Protein AF-A0A355FRU7-F1 (afdb_monomer_lite)

pLDDT: mean 76.33, std 17.92, range [35.69, 96.81]

Secondary structure (DSSP, 8-state):
------EEEEEETT-BEEEE-HHHHHHHTTTTTT-TTSBGGGTS-THHHHHHHHH---EEEEEEPTTSS-EEEEEEEEEGGGTEEEEEEEE-HHHHHHHHHHHHHHHHHHHHHHHHHHHHHHHHHHHHHHSTTSHHHHHHHHHHHHHHHHHHHSSSSS---

Foldseek 3Di:
DPPQPKKKWKAALQQQTQDIDVSVCVVQVCVVVVRHRDRCVVRFNCPQVNVCSVVQDWDWDWDDTPPDLWIWTWIKHDPVVVRMIMIIIGTCNVVVVVVVVVVVVVVVVVVVVVVVVVVVVVVVVVVCVVVVDPVVVVVVVVVVVVVVVVVVVVPPPDPDD

Radius of gyration: 27.38 Å; chains: 1; bounding box: 66×32×72 Å

Sequence (161 aa):
VEITDNGIIVVDRNLIVQEYNPAADRMFNLEKRKAKGQPLDQLISAANFRRVWKTQKPCTCQKKERGLNLITRQTIYPMAKYGVVIGIFTDITTEENRRTEVFNMRQAALTRASRVISEQMRIAQEIAGLLGESTSETKATLLELIQIMQEQEGNDHDTQN

Structure (mmCIF, N/CA/C/O backbone):
data_AF-A0A355FRU7-F1
#
_entry.id   AF-A0A355FRU7-F1
#
loop_
_atom_site.group_PDB
_atom_site.id
_atom_site.type_symbol
_atom_site.label_atom_id
_atom_site.label_alt_id
_atom_site.label_comp_id
_atom_site.label_asym_id
_atom_site.label_entity_id
_atom_site.label_seq_id
_atom_site.pdbx_PDB_ins_code
_atom_site.Cartn_x
_atom_site.Cartn_y
_atom_site.Cartn_z
_atom_site.occupancy
_atom_site.B_iso_or_equiv
_atom_site.auth_seq_id
_atom_site.auth_comp_id
_atom_site.auth_asym_id
_atom_site.auth_atom_id
_atom_site.pdbx_PDB_model_num
ATOM 1 N N . VAL A 1 1 ? 1.258 23.412 2.874 1.00 35.69 1 VAL A N 1
ATOM 2 C CA . VAL A 1 1 ? 0.934 22.269 1.993 1.00 35.69 1 VAL A CA 1
ATOM 3 C C . VAL A 1 1 ? 1.926 21.179 2.339 1.00 35.69 1 VAL A C 1
ATOM 5 O O . VAL A 1 1 ? 3.092 21.334 2.008 1.00 35.69 1 VAL A O 1
ATOM 8 N N . GLU A 1 2 ? 1.528 20.172 3.118 1.00 37.34 2 GLU A N 1
ATOM 9 C CA . GLU A 1 2 ? 2.383 18.998 3.339 1.00 37.34 2 GLU A CA 1
ATOM 10 C C . GLU A 1 2 ? 2.454 18.232 2.020 1.00 37.34 2 GLU A C 1
ATOM 12 O O . GLU A 1 2 ? 1.507 17.558 1.616 1.00 37.34 2 GLU A O 1
ATOM 17 N N . ILE A 1 3 ? 3.550 18.425 1.292 1.00 42.59 3 ILE A N 1
ATOM 18 C CA . ILE A 1 3 ? 3.838 17.677 0.075 1.00 42.59 3 ILE A CA 1
ATOM 19 C C . ILE A 1 3 ? 4.280 16.293 0.549 1.00 42.59 3 ILE A C 1
ATOM 21 O O . ILE A 1 3 ? 5.435 16.081 0.909 1.00 42.59 3 ILE A O 1
ATOM 25 N N . THR A 1 4 ? 3.337 15.358 0.626 1.00 53.81 4 THR A N 1
ATOM 26 C CA . THR A 1 4 ? 3.683 13.939 0.684 1.00 53.81 4 THR A CA 1
ATOM 27 C C . THR A 1 4 ? 4.254 13.581 -0.682 1.00 53.81 4 THR A C 1
ATOM 29 O O . THR A 1 4 ? 3.535 13.508 -1.678 1.00 53.81 4 THR A O 1
ATOM 32 N N . ASP A 1 5 ? 5.576 13.442 -0.758 1.00 76.75 5 ASP A N 1
ATOM 33 C CA . ASP A 1 5 ? 6.238 12.995 -1.979 1.00 76.75 5 ASP A CA 1
ATOM 34 C C . ASP A 1 5 ? 5.690 11.613 -2.356 1.00 76.75 5 ASP A C 1
ATOM 36 O O . ASP A 1 5 ? 5.920 10.628 -1.654 1.00 76.75 5 ASP A O 1
ATOM 40 N N . ASN A 1 6 ? 4.950 11.532 -3.462 1.00 87.75 6 ASN A N 1
ATOM 41 C CA . ASN A 1 6 ? 4.392 10.267 -3.920 1.00 87.75 6 ASN A CA 1
ATOM 42 C C . ASN A 1 6 ? 5.514 9.332 -4.385 1.00 87.75 6 ASN A C 1
ATOM 44 O O . ASN A 1 6 ? 6.295 9.671 -5.280 1.00 87.75 6 ASN A O 1
ATOM 48 N N . GLY A 1 7 ? 5.561 8.130 -3.820 1.00 92.12 7 GLY A N 1
ATOM 49 C CA . GLY A 1 7 ? 6.385 7.041 -4.319 1.00 92.12 7 GLY A CA 1
ATOM 50 C C . GLY A 1 7 ? 5.848 6.538 -5.654 1.00 92.12 7 GLY A C 1
ATOM 51 O O . GLY A 1 7 ? 4.652 6.319 -5.798 1.00 92.12 7 GLY A O 1
ATOM 52 N N . ILE A 1 8 ? 6.714 6.348 -6.642 1.00 93.25 8 ILE A N 1
ATOM 53 C CA . ILE A 1 8 ? 6.359 5.787 -7.946 1.00 93.25 8 ILE A CA 1
ATOM 54 C C . ILE A 1 8 ? 7.220 4.552 -8.182 1.00 93.25 8 ILE A C 1
ATOM 56 O O . ILE A 1 8 ? 8.440 4.625 -8.054 1.00 93.25 8 ILE A O 1
ATOM 60 N N . ILE A 1 9 ? 6.583 3.439 -8.547 1.00 94.56 9 ILE A N 1
ATOM 61 C CA . ILE A 1 9 ? 7.242 2.195 -8.962 1.00 94.56 9 ILE A CA 1
ATOM 62 C C . ILE A 1 9 ? 6.653 1.762 -10.303 1.00 94.56 9 ILE A C 1
ATOM 64 O O . ILE A 1 9 ? 5.433 1.688 -10.461 1.00 94.56 9 ILE A O 1
ATOM 68 N N . VAL A 1 10 ? 7.519 1.448 -11.261 1.00 94.62 10 VAL A N 1
ATOM 69 C CA . VAL A 1 10 ? 7.153 0.941 -12.585 1.00 94.62 10 VAL A CA 1
ATOM 70 C C . VAL A 1 10 ? 7.610 -0.506 -12.702 1.00 94.62 10 VAL A C 1
ATOM 72 O O . VAL A 1 10 ? 8.776 -0.818 -12.455 1.00 94.62 10 VAL A O 1
ATOM 75 N N . VAL A 1 11 ? 6.699 -1.391 -13.101 1.00 96.19 11 VAL A N 1
ATOM 76 C CA . VAL A 1 11 ? 6.986 -2.813 -13.329 1.00 96.19 11 VAL A CA 1
ATOM 77 C C . VAL A 1 11 ? 6.576 -3.240 -14.732 1.00 96.19 11 VAL A C 1
ATOM 79 O O . VAL A 1 11 ? 5.674 -2.651 -15.323 1.00 96.19 11 VAL A O 1
ATOM 82 N N . ASP A 1 12 ? 7.219 -4.273 -15.265 1.00 95.56 12 ASP A N 1
ATOM 83 C CA . ASP A 1 12 ? 6.834 -4.875 -16.543 1.00 95.56 12 ASP A CA 1
ATOM 84 C C . ASP A 1 12 ? 5.644 -5.851 -16.399 1.00 95.56 12 ASP A C 1
ATOM 86 O O . ASP A 1 12 ? 5.100 -6.074 -15.313 1.00 95.56 12 ASP A O 1
ATOM 90 N N . ARG A 1 13 ? 5.248 -6.484 -17.511 1.00 92.94 13 ARG A N 1
ATOM 91 C CA . ARG A 1 13 ? 4.209 -7.533 -17.559 1.00 92.94 13 ARG A CA 1
ATOM 92 C C . ARG A 1 13 ? 4.471 -8.747 -16.654 1.00 92.94 13 ARG A C 1
ATOM 94 O O . ARG A 1 13 ? 3.528 -9.443 -16.283 1.00 92.94 13 ARG A O 1
ATOM 101 N N . ASN A 1 14 ? 5.734 -9.012 -16.327 1.00 94.12 14 ASN A N 1
ATOM 102 C CA . ASN A 1 14 ? 6.161 -10.091 -15.440 1.00 94.12 14 ASN A CA 1
ATOM 103 C C . ASN A 1 14 ? 6.247 -9.621 -13.977 1.00 94.12 14 ASN A C 1
ATOM 105 O O . ASN A 1 14 ? 6.615 -10.403 -13.102 1.00 94.12 14 ASN A O 1
ATOM 109 N N . LEU A 1 15 ? 5.858 -8.370 -13.704 1.00 95.06 15 LEU A N 1
ATOM 110 C CA . LEU A 1 15 ? 5.952 -7.698 -12.411 1.00 95.06 15 LEU A CA 1
ATOM 111 C C . LEU A 1 15 ? 7.400 -7.560 -11.919 1.00 95.06 15 LEU A C 1
ATOM 113 O O . LEU A 1 15 ? 7.648 -7.555 -10.713 1.00 95.06 15 LEU A O 1
ATOM 117 N N . ILE A 1 16 ? 8.349 -7.437 -12.848 1.00 96.38 16 ILE A N 1
ATOM 118 C CA . ILE A 1 16 ? 9.744 -7.108 -12.562 1.00 96.38 16 ILE A CA 1
ATOM 119 C C . ILE A 1 16 ? 9.894 -5.592 -12.512 1.00 96.38 16 ILE A C 1
ATOM 121 O O . ILE A 1 16 ? 9.467 -4.891 -13.435 1.00 96.38 16 ILE A O 1
ATOM 125 N N . VAL A 1 17 ? 10.515 -5.084 -11.448 1.00 96.81 17 VAL A N 1
ATOM 126 C CA . VAL A 1 17 ? 10.757 -3.650 -11.257 1.00 96.81 17 VAL A CA 1
ATOM 127 C C . VAL A 1 17 ? 11.700 -3.124 -12.330 1.00 96.81 17 VAL A C 1
ATOM 129 O O . VAL A 1 17 ? 12.838 -3.573 -12.446 1.00 96.81 17 VAL A O 1
ATOM 132 N N . GLN A 1 18 ? 11.221 -2.139 -13.084 1.00 94.94 18 GLN A N 1
ATOM 133 C CA . GLN A 1 18 ? 11.987 -1.453 -14.120 1.00 94.94 18 GLN A CA 1
ATOM 134 C C . GLN A 1 18 ? 12.597 -0.168 -13.570 1.00 94.94 18 GLN A C 1
ATOM 136 O O . GLN A 1 18 ? 13.798 0.045 -13.690 1.00 94.94 18 GLN A O 1
ATOM 141 N N . GLU A 1 19 ? 11.776 0.662 -12.924 1.00 93.06 19 GLU A N 1
ATOM 142 C CA . GLU A 1 19 ? 12.185 1.958 -12.380 1.00 93.06 19 GLU A CA 1
ATOM 143 C C . GLU A 1 19 ? 11.400 2.298 -11.112 1.00 93.06 19 GLU A C 1
ATOM 145 O O . GLU A 1 19 ? 10.290 1.805 -10.889 1.00 93.06 19 GLU A O 1
ATOM 150 N N . TYR A 1 20 ? 11.963 3.180 -10.293 1.00 93.81 20 TYR A N 1
ATOM 151 C CA . TYR A 1 20 ? 11.299 3.780 -9.142 1.00 93.81 20 TYR A CA 1
ATOM 152 C C . TYR A 1 20 ? 11.870 5.172 -8.867 1.00 93.81 20 TYR A C 1
ATOM 154 O O . TYR A 1 20 ? 13.006 5.467 -9.235 1.00 93.81 20 TYR A O 1
ATOM 162 N N . ASN A 1 21 ? 11.088 6.042 -8.228 1.00 92.25 21 ASN A N 1
ATOM 163 C CA . ASN A 1 21 ? 11.565 7.371 -7.838 1.00 92.25 21 ASN A CA 1
ATOM 164 C C . ASN A 1 21 ? 12.181 7.371 -6.417 1.00 92.25 21 ASN A C 1
ATOM 166 O O . ASN A 1 21 ? 11.935 6.450 -5.634 1.00 92.25 21 ASN A O 1
ATOM 170 N N . PRO A 1 22 ? 12.938 8.420 -6.034 1.00 90.38 22 PRO A N 1
ATOM 171 C CA . PRO A 1 22 ? 13.529 8.515 -4.696 1.00 90.38 22 PRO A CA 1
ATOM 172 C C . PRO A 1 22 ? 12.508 8.473 -3.553 1.00 90.38 22 PRO A C 1
ATOM 174 O O . PRO A 1 22 ? 12.823 8.027 -2.456 1.00 90.38 22 PRO A O 1
ATOM 177 N N . ALA A 1 23 ? 11.272 8.922 -3.783 1.00 91.00 23 ALA A N 1
ATOM 178 C CA . ALA A 1 23 ? 10.221 8.837 -2.775 1.00 91.00 23 ALA A CA 1
ATOM 179 C C . ALA A 1 23 ? 9.832 7.380 -2.478 1.00 91.00 23 ALA A C 1
ATOM 181 O O . ALA A 1 23 ? 9.738 6.998 -1.314 1.00 91.00 23 ALA A O 1
ATOM 182 N N . ALA A 1 24 ? 9.690 6.545 -3.511 1.00 90.75 24 ALA A N 1
ATOM 183 C CA . ALA A 1 24 ? 9.467 5.112 -3.347 1.00 90.75 24 ALA A CA 1
ATOM 184 C C . ALA A 1 24 ? 10.673 4.428 -2.697 1.00 90.75 24 ALA A C 1
ATOM 186 O O . ALA A 1 24 ? 10.494 3.548 -1.857 1.00 90.75 24 ALA A O 1
ATOM 187 N N . ASP A 1 25 ? 11.892 4.859 -3.033 1.00 90.31 25 ASP A N 1
ATOM 188 C CA . ASP A 1 25 ? 13.087 4.365 -2.356 1.00 90.31 25 ASP A CA 1
ATOM 189 C C . ASP A 1 25 ? 13.052 4.653 -0.850 1.00 90.31 25 ASP A C 1
ATOM 191 O O . ASP A 1 25 ? 13.194 3.730 -0.055 1.00 90.31 25 ASP A O 1
ATOM 195 N N . ARG A 1 26 ? 12.745 5.888 -0.439 1.00 88.94 26 ARG A N 1
ATOM 196 C CA . ARG A 1 26 ? 12.617 6.240 0.985 1.00 88.94 26 ARG A CA 1
ATOM 197 C C . ARG A 1 26 ? 11.502 5.474 1.701 1.00 88.94 26 ARG A C 1
ATOM 199 O O . ARG A 1 26 ? 11.656 5.152 2.874 1.00 88.94 26 ARG A O 1
ATOM 206 N N . MET A 1 27 ? 10.391 5.183 1.019 1.00 88.50 27 MET A N 1
ATOM 207 C CA . MET A 1 27 ? 9.264 4.441 1.604 1.00 88.50 27 MET A CA 1
ATOM 208 C C . MET A 1 27 ? 9.580 2.955 1.824 1.00 88.50 27 MET A C 1
ATOM 210 O O . MET A 1 27 ? 9.166 2.381 2.829 1.00 88.50 27 MET A O 1
ATOM 214 N N . PHE A 1 28 ? 10.293 2.319 0.889 1.00 88.75 28 PHE A N 1
ATOM 215 C CA . PHE A 1 28 ? 10.448 0.857 0.856 1.00 88.75 28 PHE A CA 1
ATOM 216 C C . PHE A 1 28 ? 11.905 0.366 0.965 1.00 88.75 28 PHE A C 1
ATOM 218 O O . PHE A 1 28 ? 12.151 -0.845 0.976 1.00 88.75 28 PHE A O 1
ATOM 225 N N . ASN A 1 29 ? 12.876 1.276 1.079 1.00 87.62 29 ASN A N 1
ATOM 226 C CA . ASN A 1 29 ? 14.321 1.028 1.027 1.00 87.62 29 ASN A CA 1
ATOM 227 C C . ASN A 1 29 ? 14.730 0.213 -0.217 1.00 87.62 29 ASN A C 1
ATOM 229 O O . ASN A 1 29 ? 15.391 -0.825 -0.104 1.00 87.62 29 ASN A O 1
ATOM 233 N N . LEU A 1 30 ? 14.298 0.652 -1.401 1.00 86.12 30 LEU A N 1
ATOM 234 C CA . LEU A 1 30 ? 14.423 -0.081 -2.668 1.00 86.12 30 LEU A CA 1
ATOM 235 C C . LEU A 1 30 ? 15.873 -0.209 -3.155 1.00 86.12 30 LEU A C 1
ATOM 237 O O . LEU A 1 30 ? 16.273 -1.279 -3.614 1.00 86.12 30 LEU A O 1
ATOM 241 N N . GLU A 1 31 ? 16.680 0.838 -3.019 1.00 83.62 31 GLU A N 1
ATOM 242 C CA . GLU A 1 31 ? 18.081 0.878 -3.438 1.00 83.62 31 GLU A CA 1
ATOM 243 C C . GLU A 1 31 ? 18.926 -0.080 -2.598 1.00 83.62 31 GLU A C 1
ATOM 245 O O . GLU A 1 31 ? 19.628 -0.937 -3.138 1.00 83.62 31 GLU A O 1
ATOM 250 N N . LYS A 1 32 ? 18.765 -0.040 -1.268 1.00 81.38 32 LYS A N 1
ATOM 251 C CA . LYS A 1 32 ? 19.407 -1.000 -0.352 1.00 81.38 32 LYS A CA 1
ATOM 252 C C . LYS A 1 32 ? 19.026 -2.447 -0.668 1.00 81.38 32 LYS A C 1
ATOM 254 O O . LYS A 1 32 ? 19.832 -3.351 -0.462 1.00 81.38 32 LYS A O 1
ATOM 259 N N . ARG A 1 33 ? 17.811 -2.668 -1.177 1.00 83.56 33 ARG A N 1
ATOM 260 C CA . ARG A 1 33 ? 17.302 -3.984 -1.590 1.00 83.56 33 ARG A CA 1
ATOM 261 C C . ARG A 1 33 ? 17.646 -4.349 -3.037 1.00 83.56 33 ARG A C 1
ATOM 263 O O . ARG A 1 33 ? 17.229 -5.413 -3.482 1.00 83.56 33 ARG A O 1
ATOM 270 N N . LYS A 1 34 ? 18.390 -3.505 -3.767 1.00 88.56 34 LYS A N 1
ATOM 271 C CA . LYS A 1 34 ? 18.696 -3.676 -5.199 1.00 88.56 34 LYS A CA 1
ATOM 272 C C . LYS A 1 34 ? 17.435 -3.996 -6.012 1.00 88.56 34 LYS A C 1
ATOM 274 O O . LYS A 1 34 ? 17.414 -4.938 -6.795 1.00 88.56 34 LYS A O 1
ATOM 279 N N . ALA A 1 35 ? 16.372 -3.223 -5.786 1.00 88.50 35 ALA A N 1
ATOM 280 C CA . ALA A 1 35 ? 15.030 -3.517 -6.282 1.00 88.50 35 ALA A CA 1
ATOM 281 C C . ALA A 1 35 ? 14.929 -3.620 -7.812 1.00 88.50 35 ALA A C 1
ATOM 283 O O . ALA A 1 35 ? 14.105 -4.378 -8.315 1.00 88.50 35 ALA A O 1
ATOM 284 N N . LYS A 1 36 ? 15.745 -2.870 -8.561 1.00 92.12 36 LYS A N 1
ATOM 285 C CA . LYS A 1 36 ? 15.714 -2.874 -10.029 1.00 92.12 36 LYS A CA 1
ATOM 286 C C . LYS A 1 36 ? 16.065 -4.261 -10.580 1.00 92.12 36 LYS A C 1
ATOM 288 O O . LYS A 1 36 ? 17.072 -4.852 -10.199 1.00 92.12 36 LYS A O 1
ATOM 293 N N . GLY A 1 37 ? 15.229 -4.776 -11.478 1.00 93.12 37 GLY A N 1
ATOM 294 C CA . GLY A 1 37 ? 15.362 -6.121 -12.040 1.00 93.12 37 GLY A CA 1
ATOM 295 C C . GLY A 1 37 ? 14.870 -7.250 -11.128 1.00 93.12 37 GLY A C 1
ATOM 296 O O . GLY A 1 37 ? 14.899 -8.405 -11.544 1.00 93.12 37 GLY A O 1
ATOM 297 N N . GLN A 1 38 ? 14.392 -6.949 -9.915 1.00 94.75 38 GLN A N 1
ATOM 298 C CA . GLN A 1 38 ? 13.819 -7.950 -9.014 1.0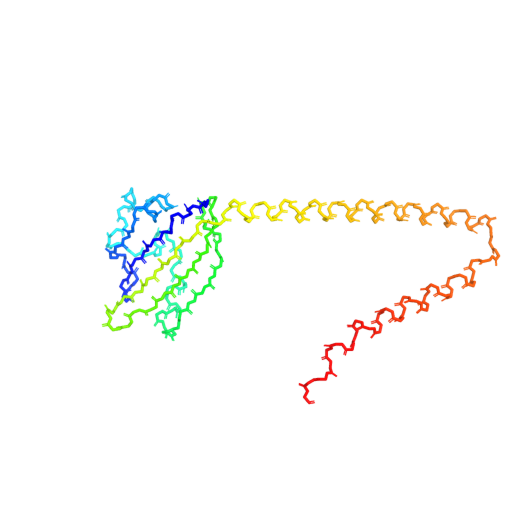0 94.75 38 GLN A CA 1
ATOM 299 C C . GLN A 1 38 ? 12.298 -8.074 -9.194 1.00 94.75 38 GLN A C 1
ATOM 301 O O . GLN A 1 38 ? 11.631 -7.105 -9.582 1.00 94.75 38 GLN A O 1
ATOM 306 N N . PRO A 1 39 ? 11.714 -9.245 -8.880 1.00 94.94 39 PRO A N 1
ATOM 307 C CA . PRO A 1 39 ? 10.269 -9.397 -8.782 1.00 94.94 39 PRO A CA 1
ATOM 308 C C . PRO A 1 39 ? 9.686 -8.485 -7.701 1.00 94.94 39 PRO A C 1
ATOM 310 O O . PRO A 1 39 ? 10.153 -8.492 -6.561 1.00 94.94 39 PRO A O 1
ATOM 313 N N . LEU A 1 40 ? 8.610 -7.764 -8.029 1.00 93.44 40 LEU A N 1
ATOM 314 C CA . LEU A 1 40 ? 7.949 -6.848 -7.096 1.00 93.44 40 LEU A CA 1
ATOM 315 C C . LEU A 1 40 ? 7.530 -7.545 -5.794 1.00 93.44 40 LEU A C 1
ATOM 317 O O . LEU A 1 40 ? 7.662 -6.952 -4.729 1.00 93.44 40 LEU A O 1
ATOM 321 N N . ASP A 1 41 ? 7.104 -8.813 -5.872 1.00 91.75 41 ASP A N 1
ATOM 322 C CA . ASP A 1 41 ? 6.669 -9.626 -4.724 1.00 91.75 41 ASP A CA 1
ATOM 323 C C . ASP A 1 41 ? 7.747 -9.815 -3.638 1.00 91.75 41 ASP A C 1
ATOM 325 O O . ASP A 1 41 ? 7.402 -10.100 -2.492 1.00 91.75 41 ASP A O 1
ATOM 329 N N . GLN A 1 42 ? 9.036 -9.632 -3.954 1.00 88.94 42 GLN A N 1
ATOM 330 C CA . GLN A 1 42 ? 10.111 -9.661 -2.950 1.00 88.94 42 GLN A CA 1
ATOM 331 C C . GLN A 1 42 ? 10.183 -8.376 -2.110 1.00 88.94 42 GLN A C 1
ATOM 333 O O . GLN A 1 42 ? 10.802 -8.3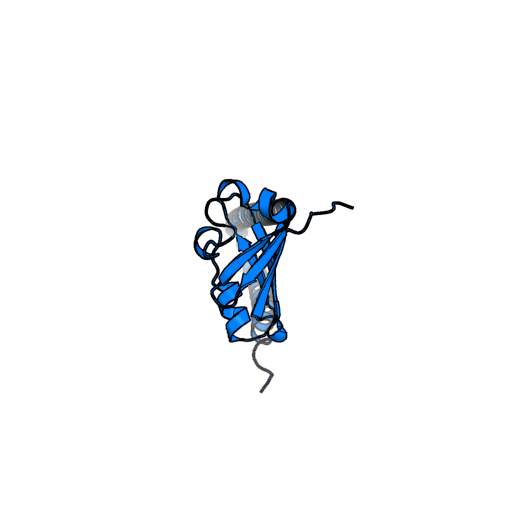50 -1.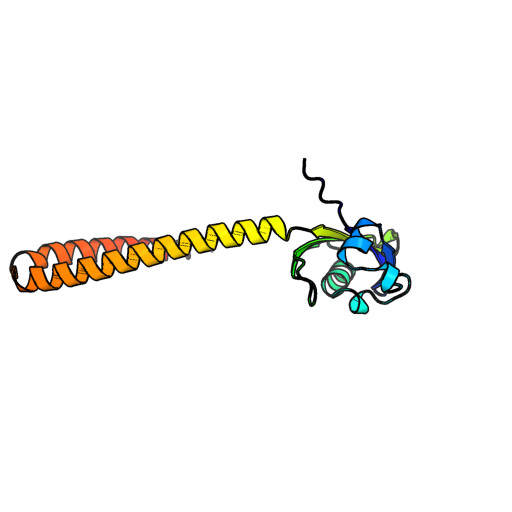045 1.00 88.94 42 GLN A O 1
ATOM 338 N N . LEU A 1 43 ? 9.578 -7.297 -2.603 1.00 86.75 43 LEU A N 1
ATOM 339 C CA . LEU A 1 43 ? 9.634 -5.963 -2.017 1.00 86.75 43 LEU A CA 1
ATOM 340 C C . LEU A 1 43 ? 8.308 -5.638 -1.332 1.00 86.75 43 LEU A C 1
ATOM 342 O O . LEU A 1 43 ? 8.284 -5.304 -0.150 1.00 86.75 43 LEU A O 1
ATOM 346 N N . ILE A 1 44 ? 7.210 -5.775 -2.078 1.00 88.69 44 ILE A N 1
ATOM 347 C CA . ILE A 1 44 ? 5.837 -5.526 -1.642 1.00 88.69 44 ILE A CA 1
ATOM 348 C C . ILE A 1 44 ? 4.887 -6.505 -2.332 1.00 88.69 44 ILE A C 1
ATOM 350 O O . ILE A 1 44 ? 5.144 -6.994 -3.425 1.00 88.69 44 ILE A O 1
ATOM 354 N N . SER A 1 45 ? 3.732 -6.771 -1.730 1.00 89.38 45 SER A N 1
ATOM 355 C CA . SER A 1 45 ? 2.769 -7.707 -2.321 1.00 89.38 45 SER A CA 1
ATOM 356 C C . SER A 1 45 ? 2.220 -7.185 -3.661 1.00 89.38 45 SER A C 1
ATOM 358 O O . SER A 1 45 ? 1.482 -6.194 -3.697 1.00 89.38 45 SER A O 1
ATOM 360 N N . ALA A 1 46 ? 2.504 -7.912 -4.747 1.00 91.62 46 ALA A N 1
ATOM 361 C CA . ALA A 1 46 ? 2.172 -7.548 -6.124 1.00 91.62 46 ALA A CA 1
ATOM 362 C C . ALA A 1 46 ? 0.748 -7.955 -6.546 1.00 91.62 46 ALA A C 1
ATOM 364 O O . ALA A 1 46 ? 0.385 -7.850 -7.719 1.00 91.62 46 ALA A O 1
ATOM 365 N N . ALA A 1 47 ? -0.093 -8.408 -5.609 1.00 92.31 47 ALA A N 1
ATOM 366 C CA . ALA A 1 47 ? -1.452 -8.880 -5.890 1.00 92.31 47 ALA A CA 1
ATOM 367 C C . ALA A 1 47 ? -2.297 -7.833 -6.641 1.00 92.31 47 ALA A C 1
ATOM 369 O O . ALA A 1 47 ? -2.969 -8.159 -7.621 1.00 92.31 47 ALA A O 1
ATOM 370 N N . ASN A 1 48 ? -2.206 -6.564 -6.229 1.00 92.75 48 ASN A N 1
ATOM 371 C CA . ASN A 1 48 ? -2.936 -5.474 -6.872 1.00 92.75 48 ASN A CA 1
ATOM 372 C C . ASN A 1 48 ? -2.397 -5.173 -8.279 1.00 92.75 48 ASN A C 1
ATOM 374 O O . ASN A 1 48 ? -3.190 -5.007 -9.200 1.00 92.75 48 ASN A O 1
ATOM 378 N N . PHE A 1 49 ? -1.074 -5.197 -8.475 1.00 94.56 49 PHE A N 1
ATOM 379 C CA . PHE A 1 49 ? -0.453 -5.028 -9.794 1.00 94.56 49 PHE A CA 1
ATOM 380 C C . PHE A 1 49 ? -0.865 -6.143 -10.756 1.00 94.56 49 PHE A C 1
ATOM 382 O O . PHE A 1 49 ? -1.267 -5.881 -11.887 1.00 94.56 49 PHE A O 1
ATOM 389 N N . ARG A 1 50 ? -0.853 -7.393 -10.277 1.00 94.50 50 ARG A N 1
ATOM 390 C CA . ARG A 1 50 ? -1.285 -8.565 -11.045 1.00 94.50 50 ARG A CA 1
ATOM 391 C C . ARG A 1 50 ? -2.754 -8.465 -11.443 1.00 94.50 50 ARG A C 1
ATOM 393 O O . ARG A 1 50 ? -3.106 -8.794 -12.572 1.00 94.50 50 ARG A O 1
ATOM 400 N N . ARG A 1 51 ? -3.610 -8.006 -10.524 1.00 94.00 51 ARG A N 1
ATOM 401 C CA . ARG A 1 51 ? -5.032 -7.770 -10.797 1.00 94.00 51 ARG A CA 1
ATOM 402 C C . ARG A 1 51 ? -5.210 -6.692 -11.860 1.00 94.00 51 ARG A C 1
ATOM 404 O O . ARG A 1 51 ? -5.901 -6.951 -12.833 1.00 94.00 51 ARG A O 1
ATOM 411 N N . VAL A 1 52 ? -4.560 -5.541 -11.704 1.00 94.31 52 VAL A N 1
ATOM 412 C CA . VAL A 1 52 ? -4.651 -4.412 -12.644 1.00 94.31 52 VAL A CA 1
ATOM 413 C C . VAL A 1 52 ? -4.151 -4.786 -14.036 1.00 94.31 52 VAL A C 1
ATOM 415 O O . VAL A 1 52 ? -4.786 -4.436 -15.024 1.00 94.31 52 VAL A O 1
ATOM 418 N N . TRP A 1 53 ? -3.071 -5.564 -14.133 1.00 93.50 53 TRP A N 1
ATOM 419 C CA . TRP A 1 53 ? -2.610 -6.085 -15.419 1.00 93.50 53 TRP A CA 1
ATOM 420 C C . TRP A 1 53 ? -3.619 -7.045 -16.063 1.00 93.50 53 TRP A C 1
ATOM 422 O O . TRP A 1 53 ? -3.836 -7.004 -17.268 1.00 93.50 53 TRP A O 1
ATOM 432 N N . LYS A 1 54 ? -4.283 -7.902 -15.282 1.00 93.56 54 LYS A N 1
ATOM 433 C CA . LYS A 1 54 ? -5.306 -8.812 -15.823 1.00 93.56 54 LYS A CA 1
ATOM 434 C C . LYS A 1 54 ? -6.579 -8.083 -16.245 1.00 93.56 54 LYS A C 1
ATOM 436 O O . LYS A 1 54 ? -7.147 -8.404 -17.280 1.00 93.56 54 LYS A O 1
ATOM 441 N N . THR A 1 55 ? -7.047 -7.135 -15.437 1.00 94.25 55 THR A N 1
ATOM 442 C CA . THR A 1 55 ? -8.310 -6.428 -15.686 1.00 94.25 55 THR A CA 1
ATOM 443 C C . THR A 1 55 ? -8.153 -5.271 -16.661 1.00 94.25 55 THR A C 1
ATOM 445 O O . THR A 1 55 ? -9.160 -4.800 -17.182 1.00 94.25 55 THR A O 1
ATOM 448 N N . GLN A 1 56 ? -6.923 -4.781 -16.860 1.00 92.62 56 GLN A N 1
ATOM 449 C CA . GLN A 1 56 ? -6.617 -3.545 -17.587 1.00 92.62 56 GLN A CA 1
ATOM 450 C C . GLN A 1 56 ? -7.409 -2.333 -17.065 1.00 92.62 56 GLN A C 1
ATOM 452 O O . GLN A 1 56 ? -7.596 -1.340 -17.762 1.00 92.62 56 GLN A O 1
ATOM 457 N N . LYS A 1 57 ? -7.859 -2.399 -15.806 1.00 90.94 57 LYS A N 1
ATOM 458 C CA . LYS A 1 57 ? -8.577 -1.328 -15.115 1.00 90.94 57 LYS A CA 1
ATOM 459 C C . LYS A 1 57 ? -7.711 -0.807 -13.976 1.00 90.94 57 LYS A C 1
ATOM 461 O O . LYS A 1 57 ? -7.178 -1.631 -13.227 1.00 90.94 57 LYS A O 1
ATOM 466 N N . PRO A 1 58 ? -7.580 0.520 -13.814 1.00 90.69 58 PRO A N 1
ATOM 467 C CA . PRO A 1 58 ? -6.851 1.074 -12.688 1.00 90.69 58 PRO A CA 1
ATOM 468 C C . PRO A 1 58 ? -7.523 0.697 -11.367 1.00 90.69 58 PRO A C 1
ATOM 470 O O . PRO A 1 58 ? -8.727 0.435 -11.318 1.00 90.69 58 PRO A O 1
ATOM 473 N N . CYS A 1 59 ? -6.751 0.668 -10.284 1.00 91.50 59 CYS A N 1
ATOM 474 C CA . CYS A 1 59 ? -7.313 0.465 -8.953 1.00 91.50 59 CYS A CA 1
ATOM 475 C C . CYS A 1 59 ? -6.678 1.383 -7.916 1.00 91.50 59 CYS A C 1
ATOM 477 O O . CYS A 1 59 ? -5.469 1.616 -7.949 1.00 91.50 59 CYS A O 1
ATOM 479 N N . THR A 1 60 ? -7.493 1.808 -6.953 1.00 92.44 60 THR A N 1
ATOM 480 C CA . THR A 1 60 ? -7.054 2.556 -5.774 1.00 92.44 60 THR A CA 1
ATOM 481 C C . THR A 1 60 ? -7.379 1.751 -4.526 1.00 92.44 60 THR A C 1
ATOM 483 O O . THR A 1 60 ? -8.482 1.224 -4.397 1.00 92.44 60 THR A O 1
ATOM 486 N N . CYS A 1 61 ? -6.427 1.622 -3.608 1.00 89.56 61 CYS A N 1
ATOM 487 C CA . CYS A 1 61 ? -6.638 0.924 -2.342 1.00 89.56 61 CYS A CA 1
ATOM 488 C C . CYS A 1 61 ? -5.729 1.473 -1.245 1.00 89.56 61 CYS A C 1
ATOM 490 O O . CYS A 1 61 ? -4.676 2.038 -1.526 1.00 89.56 61 CYS A O 1
ATOM 492 N N . GLN A 1 62 ? -6.136 1.301 0.009 1.00 89.88 62 GLN A N 1
ATOM 493 C CA . GLN A 1 62 ? -5.267 1.522 1.159 1.00 89.88 62 GLN A CA 1
ATOM 494 C C . GLN A 1 62 ? -4.691 0.181 1.610 1.00 89.88 62 GLN A C 1
ATOM 496 O O . GLN A 1 62 ? -5.396 -0.832 1.616 1.00 89.88 62 GLN A O 1
ATOM 501 N N . LYS A 1 63 ? -3.409 0.156 1.970 1.00 88.31 63 LYS A N 1
ATOM 502 C CA . LYS A 1 63 ? -2.722 -1.059 2.395 1.00 88.31 63 LYS A CA 1
ATOM 503 C C . LYS A 1 63 ? -1.743 -0.756 3.516 1.00 88.31 63 LYS A C 1
ATOM 505 O O . LYS A 1 63 ? -0.916 0.142 3.410 1.00 88.31 63 LYS A O 1
ATOM 510 N N . LYS A 1 64 ? -1.816 -1.554 4.580 1.00 86.50 64 LYS A N 1
ATOM 511 C CA . LYS A 1 64 ? -0.765 -1.606 5.594 1.00 86.50 64 LYS A CA 1
ATOM 512 C C . LYS A 1 64 ? 0.357 -2.502 5.085 1.00 86.50 64 LYS A C 1
ATOM 514 O O . LYS A 1 64 ? 0.124 -3.676 4.782 1.00 86.50 64 LYS A O 1
ATOM 519 N N . GLU A 1 65 ? 1.552 -1.947 4.970 1.00 84.94 65 GLU A N 1
ATOM 520 C CA . GLU A 1 65 ? 2.698 -2.679 4.448 1.00 84.94 65 GLU A CA 1
ATOM 521 C C . GLU A 1 65 ? 3.239 -3.637 5.507 1.00 84.94 65 GLU A C 1
ATOM 523 O O . GLU A 1 65 ? 3.480 -3.272 6.656 1.00 84.94 65 GLU A O 1
ATOM 528 N N . ARG A 1 66 ? 3.390 -4.913 5.145 1.00 76.56 66 ARG A N 1
ATOM 529 C CA . ARG A 1 66 ? 3.823 -5.938 6.101 1.00 76.56 66 ARG A CA 1
ATOM 530 C C . ARG A 1 66 ? 5.287 -5.715 6.473 1.00 76.56 66 ARG A C 1
ATOM 532 O O . ARG A 1 66 ? 6.132 -5.585 5.595 1.00 76.56 66 ARG A O 1
ATOM 539 N N . GLY A 1 67 ? 5.585 -5.721 7.771 1.00 75.19 67 GLY A N 1
ATOM 540 C CA . GLY A 1 67 ? 6.947 -5.516 8.278 1.00 75.19 67 GLY A CA 1
ATOM 541 C C . GLY A 1 67 ? 7.414 -4.057 8.265 1.00 75.19 67 GLY A C 1
ATOM 542 O O . GLY A 1 67 ? 8.553 -3.795 8.638 1.00 75.19 67 GLY A O 1
ATOM 543 N N . LEU A 1 68 ? 6.547 -3.116 7.880 1.00 77.75 68 LEU A N 1
ATOM 544 C CA . LEU A 1 68 ? 6.788 -1.679 7.962 1.00 77.75 68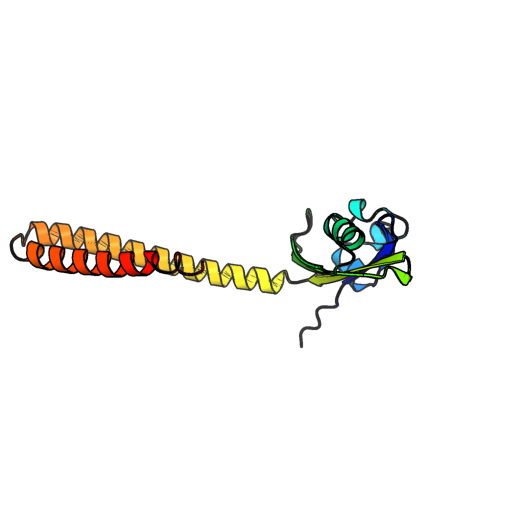 LEU A CA 1
ATOM 545 C C . LEU A 1 68 ? 5.670 -1.043 8.796 1.00 77.75 68 LEU A C 1
ATOM 547 O O . LEU A 1 68 ? 4.509 -1.442 8.703 1.00 77.75 68 LEU A O 1
ATOM 551 N N . ASN A 1 69 ? 5.987 -0.031 9.605 1.00 83.38 69 ASN A N 1
ATOM 552 C CA . ASN A 1 69 ? 4.958 0.790 10.254 1.00 83.38 69 ASN A CA 1
ATOM 553 C C . ASN A 1 69 ? 4.449 1.865 9.279 1.00 83.38 69 ASN A C 1
ATOM 555 O O . ASN A 1 69 ? 4.532 3.054 9.562 1.00 83.38 69 ASN A O 1
ATOM 559 N N . LEU A 1 70 ? 4.017 1.423 8.098 1.00 87.75 70 LEU A N 1
ATOM 560 C CA . LEU A 1 70 ? 3.680 2.267 6.960 1.00 87.75 70 LEU A CA 1
ATOM 561 C C . LEU A 1 70 ? 2.301 1.872 6.427 1.00 87.75 70 LEU A C 1
ATOM 563 O O . LEU A 1 70 ? 2.041 0.700 6.132 1.00 87.75 70 LEU A O 1
ATOM 567 N N . ILE A 1 71 ? 1.421 2.858 6.293 1.00 89.75 71 ILE A N 1
ATOM 568 C CA . ILE A 1 71 ? 0.126 2.721 5.633 1.00 89.75 71 ILE A CA 1
ATOM 569 C C . ILE A 1 71 ? 0.193 3.515 4.336 1.00 89.75 71 ILE A C 1
ATOM 571 O O . ILE A 1 71 ? 0.383 4.730 4.352 1.00 89.75 71 ILE A O 1
ATOM 575 N N . THR A 1 72 ? 0.030 2.828 3.206 1.00 91.38 72 THR A N 1
ATOM 576 C CA . THR A 1 72 ? 0.085 3.449 1.885 1.00 91.38 72 THR A CA 1
ATOM 577 C C . THR A 1 72 ? -1.288 3.498 1.239 1.00 91.38 72 THR A C 1
ATOM 579 O O . THR A 1 72 ? -2.074 2.548 1.290 1.00 91.38 72 THR A O 1
ATOM 582 N N . ARG A 1 73 ? -1.578 4.612 0.573 1.00 92.94 73 ARG A N 1
ATOM 583 C CA . ARG A 1 73 ? -2.611 4.683 -0.454 1.00 92.94 73 ARG A CA 1
ATOM 584 C C . ARG A 1 73 ? -1.959 4.383 -1.792 1.00 92.94 73 ARG A C 1
ATOM 586 O O . ARG A 1 73 ? -1.071 5.109 -2.220 1.00 92.94 73 ARG A O 1
ATOM 593 N N . GLN A 1 74 ? -2.399 3.316 -2.435 1.00 93.88 74 GLN A N 1
ATOM 594 C CA . GLN A 1 74 ? -1.853 2.829 -3.691 1.00 93.88 74 GLN A CA 1
ATOM 595 C C . GLN A 1 74 ? -2.840 3.126 -4.811 1.00 93.88 74 GLN A C 1
ATOM 597 O O . GLN A 1 74 ? -3.986 2.683 -4.739 1.00 93.88 74 GLN A O 1
ATOM 602 N N . THR A 1 75 ? -2.393 3.822 -5.850 1.00 93.38 75 THR A N 1
ATOM 603 C CA . THR A 1 75 ? -3.120 3.978 -7.114 1.00 93.38 75 THR A CA 1
ATOM 604 C C . THR A 1 75 ? -2.303 3.329 -8.216 1.00 93.38 75 THR A C 1
ATOM 606 O O . THR A 1 75 ? -1.149 3.691 -8.422 1.00 93.38 75 THR A O 1
ATOM 609 N N . ILE A 1 76 ? -2.873 2.349 -8.908 1.00 95.62 76 ILE A N 1
ATOM 610 C CA . ILE A 1 76 ? -2.140 1.513 -9.861 1.00 95.62 76 ILE A CA 1
ATOM 611 C C . ILE A 1 76 ? -2.799 1.616 -11.232 1.00 95.62 76 ILE A C 1
ATOM 613 O O . ILE A 1 76 ? -3.999 1.370 -11.358 1.00 95.62 76 ILE A O 1
ATOM 617 N N . TYR A 1 77 ? -2.002 1.942 -12.249 1.00 93.31 77 TYR A N 1
ATOM 618 C CA . TYR A 1 77 ? -2.423 2.130 -13.634 1.00 93.31 77 TYR A CA 1
ATOM 619 C C . TYR A 1 77 ? -1.757 1.105 -14.559 1.00 93.31 77 TYR A C 1
ATOM 621 O O . TYR A 1 77 ? -0.527 0.995 -14.562 1.00 93.31 77 TYR A O 1
ATOM 629 N N . PRO A 1 78 ? -2.528 0.380 -15.385 1.00 93.75 78 PRO A N 1
ATOM 630 C CA . PRO A 1 78 ? -1.963 -0.418 -16.458 1.00 93.75 78 PRO A CA 1
ATOM 631 C C . PRO A 1 78 ? -1.659 0.478 -17.662 1.00 93.75 78 PRO A C 1
ATOM 633 O O . PRO A 1 78 ? -2.500 1.257 -18.103 1.00 93.75 78 PRO A O 1
ATOM 636 N N . MET A 1 79 ? -0.467 0.334 -18.230 1.00 92.25 79 MET A N 1
ATOM 637 C CA . MET A 1 79 ? -0.056 0.992 -19.467 1.00 92.25 79 MET A CA 1
ATOM 638 C C . MET A 1 79 ? 0.172 -0.081 -20.534 1.00 92.25 79 MET A C 1
ATOM 640 O O . MET A 1 79 ? 1.301 -0.330 -20.956 1.00 92.25 79 MET A O 1
ATOM 644 N N . ALA A 1 80 ? -0.914 -0.741 -20.964 1.00 88.00 80 ALA A N 1
ATOM 645 C CA . ALA A 1 80 ? -0.873 -1.892 -21.877 1.00 88.00 80 ALA A CA 1
ATOM 646 C C . ALA A 1 80 ? -0.048 -1.634 -23.145 1.00 88.00 80 ALA A C 1
ATOM 648 O O . ALA A 1 80 ? 0.756 -2.478 -23.531 1.00 88.00 80 ALA A O 1
ATOM 649 N N . LYS A 1 81 ? -0.188 -0.440 -23.743 1.00 88.75 81 LYS A N 1
ATOM 650 C CA . LYS A 1 81 ? 0.563 -0.020 -24.940 1.00 88.75 81 LYS A CA 1
ATOM 651 C C . LYS A 1 81 ? 2.083 -0.096 -24.752 1.00 88.75 81 LYS A C 1
ATOM 653 O O . LYS A 1 81 ? 2.800 -0.375 -25.704 1.00 88.75 81 LYS A O 1
ATOM 658 N N . TYR A 1 82 ? 2.559 0.156 -23.536 1.00 88.69 82 TYR A N 1
ATOM 659 C CA . TYR A 1 82 ? 3.977 0.173 -23.184 1.00 88.69 82 TYR A CA 1
ATOM 660 C C . TYR A 1 82 ? 4.423 -1.114 -22.475 1.00 88.69 82 TYR A C 1
ATOM 662 O O . TYR A 1 82 ? 5.596 -1.254 -22.150 1.00 88.69 82 TYR A O 1
ATOM 670 N N . GLY A 1 83 ? 3.508 -2.059 -22.225 1.00 91.25 83 GLY A N 1
ATOM 671 C CA . GLY A 1 83 ? 3.822 -3.322 -21.555 1.00 91.25 83 GLY A CA 1
ATOM 672 C C . GLY A 1 83 ? 4.202 -3.186 -20.076 1.00 91.25 83 GLY A C 1
ATOM 673 O O . GLY A 1 83 ? 4.859 -4.082 -19.543 1.00 91.25 83 GLY A O 1
ATOM 674 N N . VAL A 1 84 ? 3.808 -2.087 -19.422 1.00 93.94 84 VAL A N 1
ATOM 675 C CA . VAL A 1 84 ? 4.171 -1.779 -18.027 1.00 93.94 84 VAL A CA 1
ATOM 676 C C . VAL A 1 84 ? 2.951 -1.473 -17.159 1.00 93.94 84 VAL A C 1
ATOM 678 O O . VAL A 1 84 ? 1.866 -1.155 -17.651 1.00 93.94 84 VAL A O 1
ATOM 681 N N . VAL A 1 85 ? 3.138 -1.551 -15.844 1.00 95.31 85 VAL A N 1
ATOM 682 C CA . VAL A 1 85 ? 2.178 -1.145 -14.815 1.00 95.31 85 VAL A CA 1
ATOM 683 C C . VAL A 1 85 ? 2.860 -0.147 -13.886 1.00 95.31 85 VAL A C 1
ATOM 685 O O . VAL A 1 85 ? 3.975 -0.379 -13.422 1.00 95.31 85 VAL A O 1
ATOM 688 N N . ILE A 1 86 ? 2.183 0.963 -13.609 1.00 94.19 86 ILE A N 1
ATOM 689 C CA . ILE A 1 86 ? 2.685 2.042 -12.757 1.00 94.19 86 ILE A CA 1
ATOM 690 C C . ILE A 1 86 ? 1.917 2.010 -11.442 1.00 94.19 86 ILE A C 1
ATOM 692 O O . ILE A 1 86 ? 0.690 2.063 -11.448 1.00 94.19 86 ILE A O 1
ATOM 696 N N . GLY A 1 87 ? 2.626 1.943 -10.321 1.00 94.69 87 GLY A N 1
ATOM 697 C CA . GLY A 1 87 ? 2.066 2.125 -8.987 1.00 94.69 87 GLY A CA 1
ATOM 698 C C . GLY A 1 87 ? 2.504 3.452 -8.389 1.00 94.69 87 GLY A C 1
ATOM 699 O O . GLY A 1 87 ? 3.692 3.766 -8.380 1.00 94.69 87 GLY A O 1
ATOM 700 N N . ILE A 1 88 ? 1.538 4.205 -7.879 1.00 93.56 88 ILE A N 1
ATOM 701 C CA . ILE A 1 88 ? 1.728 5.457 -7.154 1.00 93.56 88 ILE A CA 1
ATOM 702 C C . ILE A 1 88 ? 1.336 5.210 -5.700 1.00 93.56 88 ILE A C 1
ATOM 704 O O . ILE A 1 88 ? 0.240 4.720 -5.430 1.00 93.56 88 ILE A O 1
ATOM 708 N N . PHE A 1 89 ? 2.226 5.547 -4.779 1.00 93.00 89 PHE A N 1
ATOM 709 C CA . PHE A 1 89 ? 2.123 5.282 -3.354 1.00 93.00 89 PHE A CA 1
ATOM 710 C C . PHE A 1 89 ? 2.171 6.602 -2.598 1.00 93.00 89 PHE A C 1
ATOM 712 O O . PHE A 1 89 ? 3.121 7.368 -2.731 1.00 93.00 89 PHE A O 1
ATOM 719 N N . THR A 1 90 ? 1.165 6.848 -1.775 1.00 91.12 90 THR A N 1
ATOM 720 C CA . THR A 1 90 ? 1.136 7.986 -0.857 1.00 91.12 90 THR A CA 1
ATOM 721 C C . THR A 1 90 ? 1.197 7.446 0.561 1.00 91.12 90 THR A C 1
ATOM 723 O O . THR A 1 90 ? 0.369 6.610 0.927 1.00 91.12 90 THR A O 1
ATOM 726 N N . ASP A 1 91 ? 2.159 7.906 1.357 1.00 90.12 91 ASP A N 1
ATOM 727 C CA . ASP A 1 91 ? 2.179 7.623 2.791 1.00 90.12 91 ASP A CA 1
ATOM 728 C C . ASP A 1 91 ? 1.019 8.370 3.465 1.00 90.12 91 ASP A C 1
ATOM 730 O O . ASP A 1 91 ? 0.905 9.590 3.361 1.00 90.12 91 ASP A O 1
ATOM 734 N N . ILE A 1 92 ? 0.129 7.621 4.111 1.00 88.50 92 ILE A N 1
ATOM 735 C CA . ILE A 1 92 ? -1.026 8.145 4.848 1.00 88.50 92 ILE A CA 1
ATOM 736 C C . ILE A 1 92 ? -0.974 7.760 6.331 1.00 88.50 92 ILE A C 1
ATOM 738 O O . ILE A 1 92 ? -1.974 7.870 7.034 1.00 88.50 92 ILE A O 1
ATOM 742 N N . THR A 1 93 ? 0.181 7.302 6.818 1.00 85.94 93 THR A N 1
ATOM 743 C CA . THR A 1 93 ? 0.348 6.762 8.175 1.00 85.94 93 THR A CA 1
ATOM 744 C C . THR A 1 93 ? -0.035 7.779 9.247 1.00 85.94 93 THR A C 1
ATOM 746 O O . THR A 1 93 ? -0.753 7.445 10.187 1.00 85.94 93 THR A O 1
ATOM 749 N N . THR A 1 94 ? 0.403 9.031 9.102 1.00 82.31 94 THR A N 1
ATOM 750 C CA . THR A 1 94 ? 0.109 10.113 10.055 1.00 82.31 94 THR A CA 1
ATOM 751 C C . THR A 1 94 ? -1.385 10.424 10.123 1.00 82.31 94 THR A C 1
ATOM 753 O O . THR A 1 94 ? -1.956 10.492 11.211 1.00 82.31 94 THR A O 1
ATOM 756 N N . GLU A 1 95 ? -2.037 10.552 8.967 1.00 80.12 95 GLU A N 1
ATOM 757 C CA . GLU A 1 95 ? -3.465 10.856 8.874 1.00 80.12 95 GLU A CA 1
ATOM 758 C C . GLU A 1 95 ? -4.332 9.700 9.392 1.00 80.12 95 GLU A C 1
ATOM 760 O O . GLU A 1 95 ? -5.283 9.937 10.138 1.00 80.12 95 GLU A O 1
ATOM 765 N N . GLU A 1 96 ? -3.996 8.449 9.067 1.00 82.62 96 GLU A N 1
ATOM 766 C CA . GLU A 1 96 ? -4.742 7.283 9.559 1.00 82.62 96 GLU A CA 1
ATOM 767 C C . GLU A 1 96 ? -4.575 7.083 11.074 1.00 82.62 96 GLU A C 1
ATOM 769 O O . GLU A 1 96 ? -5.547 6.775 11.771 1.00 82.62 96 GLU A O 1
ATOM 774 N N . ASN A 1 97 ? -3.382 7.336 11.624 1.00 80.25 97 ASN A N 1
ATOM 775 C CA . ASN A 1 97 ? -3.167 7.296 13.073 1.00 80.25 97 ASN A CA 1
ATOM 776 C C . ASN A 1 97 ? -3.995 8.368 13.792 1.00 80.25 97 ASN A C 1
ATOM 778 O O . ASN A 1 97 ? -4.690 8.062 14.762 1.00 80.25 97 ASN A O 1
ATOM 782 N N . ARG A 1 98 ? -4.002 9.602 13.275 1.00 74.75 98 ARG A N 1
ATOM 783 C CA . ARG A 1 98 ? -4.798 10.707 13.829 1.00 74.75 98 ARG A CA 1
ATOM 784 C C . ARG A 1 98 ? -6.301 10.417 13.770 1.00 74.75 98 ARG A C 1
ATOM 786 O O . ARG A 1 98 ? -7.028 10.691 14.724 1.00 74.75 98 ARG A O 1
ATOM 793 N N . ARG A 1 99 ? -6.784 9.832 12.668 1.00 74.81 99 ARG A N 1
ATOM 794 C CA . ARG A 1 99 ? -8.184 9.389 12.534 1.00 74.81 99 ARG A CA 1
ATOM 795 C C . ARG A 1 99 ? -8.545 8.324 13.560 1.00 74.81 99 ARG A C 1
ATOM 797 O O . ARG A 1 99 ? -9.595 8.422 14.195 1.00 74.81 99 ARG A O 1
ATOM 804 N N . THR A 1 100 ? -7.670 7.338 13.733 1.00 74.19 100 THR A N 1
ATOM 805 C CA . THR A 1 100 ? -7.861 6.246 14.694 1.00 74.19 100 THR A CA 1
ATOM 806 C C . THR A 1 100 ? -7.913 6.771 16.128 1.00 74.19 100 THR A C 1
ATOM 808 O O . THR A 1 100 ? -8.777 6.366 16.901 1.00 74.19 100 THR A O 1
ATOM 811 N N . GLU A 1 101 ? -7.043 7.716 16.484 1.00 74.69 101 GLU A N 1
ATOM 812 C CA . GLU A 1 101 ? -7.027 8.336 17.810 1.00 74.69 101 GLU A CA 1
ATOM 813 C C . GLU A 1 101 ? -8.344 9.059 18.119 1.00 74.69 101 GLU A C 1
ATOM 815 O O . GLU A 1 101 ? -8.984 8.784 19.136 1.00 74.69 101 GLU A O 1
ATOM 820 N N . VAL A 1 102 ? -8.817 9.904 17.196 1.00 71.81 102 VAL A N 1
ATOM 821 C CA . VAL A 1 102 ? -10.099 10.610 17.348 1.00 71.81 102 VAL A CA 1
ATOM 822 C C . VAL A 1 102 ? -11.269 9.627 17.453 1.00 71.81 102 VAL A C 1
ATOM 824 O O . VAL A 1 102 ? -12.177 9.828 18.263 1.00 71.81 102 VAL A O 1
ATOM 827 N N . PHE A 1 103 ? -11.259 8.553 16.663 1.00 71.56 103 PHE A N 1
ATOM 828 C CA . PHE A 1 103 ? -12.280 7.510 16.728 1.00 71.56 103 PHE A CA 1
ATOM 829 C C . PHE A 1 103 ? -12.294 6.799 18.090 1.00 71.56 103 PHE A C 1
ATOM 831 O O . PHE A 1 103 ? -13.353 6.667 18.707 1.00 71.56 103 PHE A O 1
ATOM 838 N N . ASN A 1 104 ? -11.124 6.415 18.602 1.00 75.50 104 ASN A N 1
ATOM 839 C CA . ASN A 1 104 ? -10.990 5.759 19.902 1.00 75.50 104 ASN A CA 1
ATOM 840 C C . ASN A 1 104 ? -11.432 6.671 21.052 1.00 75.50 104 ASN A C 1
ATOM 842 O O . ASN A 1 104 ? -12.110 6.212 21.970 1.00 75.50 104 ASN A O 1
ATOM 846 N N . MET A 1 105 ? -11.116 7.968 20.990 1.00 70.81 105 MET A N 1
ATOM 847 C CA . MET A 1 105 ? -11.597 8.946 21.971 1.00 70.81 105 MET A CA 1
ATOM 848 C C . MET A 1 105 ? -13.128 9.035 21.988 1.00 70.81 105 MET A C 1
ATOM 850 O O . MET A 1 105 ? -13.730 9.044 23.063 1.00 70.81 105 MET A O 1
ATOM 854 N N . ARG A 1 106 ? -13.770 9.060 20.811 1.00 65.06 106 ARG A N 1
ATOM 855 C CA . ARG A 1 106 ? -15.239 9.079 20.696 1.00 65.06 106 ARG A CA 1
ATOM 856 C C . ARG A 1 106 ? -15.869 7.814 21.272 1.00 65.06 106 ARG A C 1
ATOM 858 O O . ARG A 1 106 ? -16.813 7.916 22.051 1.00 65.06 106 ARG A O 1
ATOM 865 N N . GLN A 1 107 ? -15.324 6.639 20.956 1.00 63.69 107 GLN A N 1
ATOM 866 C CA . GLN A 1 107 ? -15.792 5.381 21.545 1.00 63.69 107 GLN A CA 1
ATOM 867 C C . GLN A 1 107 ? -15.611 5.356 23.065 1.00 63.69 107 GLN A C 1
ATOM 869 O O . GLN A 1 107 ? -16.545 5.017 23.786 1.00 63.69 107 GLN A O 1
ATOM 874 N N . ALA A 1 108 ? -14.449 5.771 23.575 1.00 69.75 108 ALA A N 1
ATOM 875 C CA . ALA A 1 108 ? -14.203 5.829 25.012 1.00 69.75 108 ALA A CA 1
ATOM 876 C C . ALA A 1 108 ? -15.198 6.760 25.728 1.00 69.75 108 ALA A C 1
ATOM 878 O O . ALA A 1 108 ? -15.648 6.445 26.831 1.00 69.75 108 ALA A O 1
ATOM 879 N N . ALA A 1 109 ? -15.573 7.881 25.104 1.00 65.19 109 ALA A N 1
ATOM 880 C CA . ALA A 1 109 ? -16.599 8.779 25.624 1.00 65.19 109 ALA A CA 1
ATOM 881 C C . ALA A 1 109 ? -17.992 8.122 25.650 1.00 65.19 109 ALA A C 1
ATOM 883 O O . ALA A 1 109 ? -18.663 8.182 26.681 1.00 65.19 109 ALA A O 1
ATOM 884 N N . LEU A 1 110 ? -18.397 7.436 24.574 1.00 64.25 110 LEU A N 1
ATOM 885 C CA . LEU A 1 110 ? -19.676 6.714 24.503 1.00 64.25 110 LEU A CA 1
ATOM 886 C C . LEU A 1 110 ? -19.762 5.575 25.526 1.00 64.25 110 LEU A C 1
ATOM 888 O O . LEU A 1 110 ? -20.777 5.434 26.209 1.00 64.25 110 LEU A O 1
ATOM 892 N N . THR A 1 111 ? -18.689 4.802 25.701 1.00 68.62 111 THR A N 1
ATOM 893 C CA . THR A 1 111 ? -18.626 3.733 26.708 1.00 68.62 111 THR A CA 1
ATOM 894 C C . THR A 1 111 ? -18.727 4.297 28.124 1.00 68.62 111 THR A C 1
ATOM 896 O O . THR A 1 111 ? -19.442 3.750 28.963 1.00 68.62 111 THR A O 1
ATOM 899 N N . ARG A 1 112 ? -18.055 5.423 28.407 1.00 61.22 112 ARG A N 1
ATOM 900 C CA . ARG A 1 112 ? -18.162 6.102 29.710 1.00 61.22 112 ARG A CA 1
ATOM 901 C C . ARG A 1 112 ? -19.576 6.618 29.964 1.00 61.22 112 ARG A C 1
ATOM 903 O O . ARG A 1 112 ? -20.087 6.403 31.059 1.00 61.22 112 ARG A O 1
ATOM 910 N N . ALA A 1 113 ? -20.209 7.237 28.968 1.00 61.00 113 ALA A N 1
ATOM 911 C CA . ALA A 1 113 ? -21.591 7.699 29.068 1.00 61.00 113 ALA A CA 1
ATOM 912 C C . ALA A 1 113 ? -22.559 6.528 29.310 1.00 61.00 113 ALA A C 1
ATOM 914 O O . ALA A 1 113 ? -23.346 6.572 30.250 1.00 61.00 113 ALA A O 1
ATOM 915 N N . SER A 1 114 ? -22.425 5.439 28.549 1.00 52.69 114 SER A N 1
ATOM 916 C CA . SER A 1 114 ? -23.248 4.228 28.696 1.00 52.69 114 SER A CA 1
ATOM 917 C C . SER A 1 114 ? -23.101 3.587 30.080 1.00 52.69 114 SER A C 1
ATOM 919 O O . SER A 1 114 ? -24.083 3.131 30.667 1.00 52.69 114 SER A O 1
ATOM 921 N N . ARG A 1 115 ? -21.887 3.602 30.650 1.00 68.44 115 ARG A N 1
ATOM 922 C CA . ARG A 1 115 ? -21.636 3.116 32.015 1.00 68.44 115 ARG A CA 1
ATOM 923 C C . ARG A 1 115 ? -22.319 3.984 33.071 1.00 68.44 115 ARG A C 1
ATOM 925 O O . ARG A 1 115 ? -22.901 3.443 34.001 1.00 68.44 115 ARG A O 1
ATOM 932 N N . VAL A 1 116 ? -22.260 5.310 32.927 1.00 67.50 116 VAL A N 1
ATOM 933 C CA . VAL A 1 116 ? -22.956 6.234 33.837 1.00 67.50 116 VAL A CA 1
ATOM 934 C C . VAL A 1 116 ? -24.468 6.040 33.742 1.00 67.50 116 VAL A C 1
ATOM 936 O O . VAL A 1 116 ? -25.115 5.947 34.776 1.00 67.50 116 VAL A O 1
ATOM 939 N N . ILE A 1 117 ? -25.024 5.903 32.535 1.00 61.47 117 ILE A N 1
ATOM 940 C CA . ILE A 1 117 ? -26.457 5.633 32.340 1.00 61.47 117 ILE A CA 1
ATOM 941 C C . ILE A 1 117 ? -26.854 4.315 33.009 1.00 61.47 117 ILE A C 1
ATOM 943 O O . ILE A 1 117 ? -27.841 4.285 33.732 1.00 61.47 117 ILE A O 1
ATOM 947 N N . SER A 1 118 ? -26.069 3.250 32.833 1.00 55.97 118 SER A N 1
ATOM 948 C CA . SER A 1 118 ? -26.351 1.946 33.454 1.00 55.97 118 SER A CA 1
ATOM 949 C C . SER A 1 118 ? -26.351 2.024 34.984 1.00 55.97 118 SER A C 1
ATOM 951 O O . SER A 1 118 ? -27.225 1.455 35.634 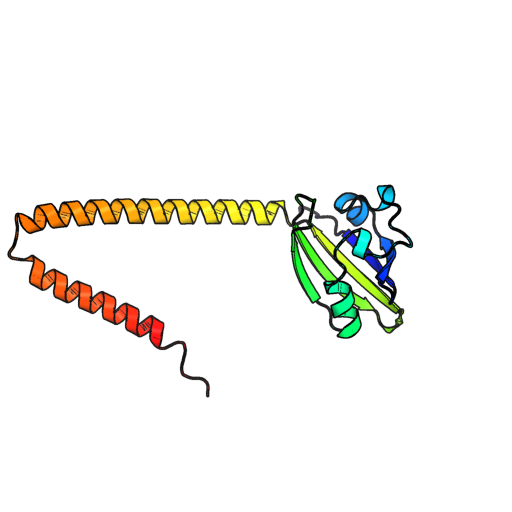1.00 55.97 118 SER A O 1
ATOM 953 N N . GLU A 1 119 ? -25.411 2.773 35.562 1.00 65.75 119 GLU A N 1
ATOM 954 C CA . GLU A 1 119 ? -25.348 2.986 37.010 1.00 65.75 119 GLU A CA 1
ATOM 955 C C . GLU A 1 119 ? -26.540 3.814 37.510 1.00 65.75 119 GLU A C 1
ATOM 957 O O . GLU A 1 119 ? -27.174 3.459 38.500 1.00 65.75 119 GLU A O 1
ATOM 962 N N . GLN A 1 120 ? -26.912 4.873 36.787 1.00 52.28 120 GLN A N 1
ATOM 963 C CA . GLN A 1 120 ? -28.081 5.691 37.116 1.00 52.28 120 GLN A CA 1
ATOM 964 C C . GLN A 1 120 ? -29.399 4.917 36.940 1.00 52.28 120 GLN A C 1
ATOM 966 O O . GLN A 1 120 ? -30.300 5.083 37.754 1.00 52.28 120 GLN A O 1
ATOM 971 N N . MET A 1 121 ? -29.513 4.024 35.948 1.00 54.56 121 MET A N 1
ATOM 972 C CA . MET A 1 121 ? -30.670 3.132 35.776 1.00 54.56 121 MET A CA 1
ATOM 973 C C . MET A 1 121 ? -30.783 2.112 36.912 1.00 54.56 121 MET A C 1
ATOM 975 O O . MET A 1 121 ? -31.889 1.849 37.375 1.00 54.56 121 MET A O 1
ATOM 979 N N . ARG A 1 122 ? -29.659 1.567 37.395 1.00 61.66 122 ARG A N 1
ATOM 980 C CA . ARG A 1 122 ? -29.631 0.660 38.551 1.00 61.66 122 ARG A CA 1
ATOM 981 C C . ARG A 1 122 ? -30.050 1.373 39.839 1.00 61.66 122 ARG A C 1
ATOM 983 O O . ARG A 1 122 ? -30.895 0.860 40.564 1.00 61.66 122 ARG A O 1
ATOM 990 N N . ILE A 1 123 ? -29.525 2.576 40.079 1.00 57.38 123 ILE A N 1
ATOM 991 C CA . ILE A 1 123 ? -29.926 3.423 41.213 1.00 57.38 123 ILE A CA 1
ATOM 992 C C . ILE A 1 123 ? -31.410 3.800 41.097 1.00 57.38 123 ILE A C 1
ATOM 994 O O . ILE A 1 123 ? -32.148 3.711 42.073 1.00 57.38 123 ILE A O 1
ATOM 998 N N . ALA A 1 124 ? -31.890 4.155 39.902 1.00 56.75 124 ALA A N 1
ATOM 999 C CA . ALA A 1 124 ? -33.298 4.457 39.666 1.00 56.75 124 ALA A CA 1
ATOM 1000 C C . ALA A 1 124 ? -34.207 3.236 39.871 1.00 56.75 124 ALA A C 1
ATOM 1002 O O . ALA A 1 124 ? -35.328 3.413 40.325 1.00 56.75 124 ALA A O 1
ATOM 1003 N N . GLN A 1 125 ? -33.750 2.013 39.583 1.00 48.91 125 GLN A N 1
ATOM 1004 C CA . GLN A 1 125 ? -34.480 0.774 39.879 1.00 48.91 125 GLN A CA 1
ATOM 1005 C C . GLN A 1 125 ? -34.495 0.444 41.377 1.00 48.91 125 GLN A C 1
ATOM 1007 O O . GLN A 1 125 ? -35.526 0.006 41.877 1.00 48.91 125 GLN A O 1
ATOM 1012 N N . GLU A 1 126 ? -33.405 0.694 42.107 1.00 55.06 126 GLU A N 1
ATOM 1013 C CA . GLU A 1 126 ? -33.376 0.585 43.575 1.00 55.06 126 GLU A CA 1
ATOM 1014 C C . GLU A 1 126 ? -34.304 1.628 44.233 1.00 55.06 126 GLU A C 1
ATOM 1016 O O . GLU A 1 126 ? -35.041 1.301 45.162 1.00 55.06 126 GLU A O 1
ATOM 1021 N N . ILE A 1 127 ? -34.355 2.853 43.695 1.00 50.00 127 ILE A N 1
ATOM 1022 C CA . ILE A 1 127 ? -35.277 3.917 44.129 1.00 50.00 127 ILE A CA 1
ATOM 1023 C C . ILE A 1 127 ? -36.724 3.625 43.695 1.00 50.00 127 ILE A C 1
ATOM 1025 O O . ILE A 1 127 ? -37.644 3.837 44.475 1.00 50.00 127 ILE A O 1
ATOM 1029 N N . ALA A 1 128 ? -36.966 3.109 42.488 1.00 47.47 128 ALA A N 1
ATOM 1030 C CA . ALA A 1 128 ? -38.302 2.738 42.010 1.00 47.47 128 ALA A CA 1
ATOM 1031 C C . ALA A 1 128 ? -38.847 1.494 42.727 1.00 47.47 128 ALA A C 1
ATOM 1033 O O . ALA A 1 128 ? -40.046 1.419 42.973 1.00 47.47 128 ALA A O 1
ATOM 1034 N N . GLY A 1 129 ? -37.979 0.568 43.149 1.00 48.78 129 GLY A N 1
ATOM 1035 C CA . GLY A 1 129 ? -38.329 -0.498 44.091 1.00 48.78 129 GLY A CA 1
ATOM 1036 C C . GLY A 1 129 ? -38.804 0.043 45.446 1.00 48.78 129 GLY A C 1
ATOM 1037 O O . GLY A 1 129 ? -39.609 -0.606 46.109 1.00 48.78 129 GLY A O 1
ATOM 1038 N N . LEU A 1 130 ? -38.374 1.255 45.822 1.00 46.47 130 LEU A N 1
ATOM 1039 C CA . LEU A 1 130 ? -38.875 2.007 46.979 1.00 46.47 130 LEU A CA 1
ATOM 1040 C C . LEU A 1 130 ? -40.114 2.885 46.665 1.00 46.47 130 LEU A C 1
ATOM 1042 O O . LEU A 1 130 ? -40.792 3.306 47.596 1.00 46.47 130 LEU A O 1
ATOM 1046 N N . LEU A 1 131 ? -40.441 3.148 45.392 1.00 48.22 131 LEU A N 1
ATOM 1047 C CA . LEU A 1 131 ? -41.486 4.083 44.910 1.00 48.22 131 LEU A CA 1
ATOM 1048 C C . LEU A 1 131 ? -42.541 3.392 44.013 1.00 48.22 131 LEU A C 1
ATOM 1050 O O . LEU A 1 131 ? -43.074 3.995 43.081 1.00 48.22 131 LEU A O 1
ATOM 1054 N N . GLY A 1 132 ? -42.808 2.111 44.282 1.00 47.47 132 GLY A N 1
ATOM 1055 C CA . GLY A 1 132 ? -43.381 1.099 43.382 1.00 47.47 132 GLY A CA 1
ATOM 1056 C C . GLY A 1 132 ? -44.784 1.275 42.778 1.00 47.47 132 GLY A C 1
ATOM 1057 O O . GLY A 1 132 ? -45.412 0.259 42.507 1.00 47.47 132 GLY A O 1
ATOM 1058 N N . GLU A 1 133 ? -45.289 2.481 42.511 1.00 51.34 133 GLU A N 1
ATOM 1059 C CA . GLU A 1 133 ? -46.653 2.656 41.979 1.00 51.34 133 GLU A CA 1
ATOM 1060 C C . GLU A 1 133 ? -46.748 3.451 40.659 1.00 51.34 133 GLU A C 1
ATOM 1062 O O . GLU A 1 133 ? -47.618 3.149 39.848 1.00 51.34 133 GLU A O 1
ATOM 1067 N N . SER A 1 134 ? -45.820 4.367 40.330 1.00 53.16 134 SER A N 1
ATOM 1068 C CA . SER A 1 134 ? -45.927 5.186 39.093 1.00 53.16 134 SER A CA 1
ATOM 1069 C C . SER A 1 134 ? -45.059 4.725 37.905 1.00 53.16 134 SER A C 1
ATOM 1071 O O . SER A 1 134 ? -45.038 5.376 36.861 1.00 53.16 134 SER A O 1
ATOM 1073 N N . THR A 1 135 ? -44.301 3.630 38.030 1.00 53.75 135 THR A N 1
ATOM 1074 C CA . THR A 1 135 ? -43.301 3.211 37.020 1.00 53.75 135 THR A CA 1
ATOM 1075 C C . THR A 1 135 ? -43.886 2.363 35.887 1.00 53.75 135 THR A C 1
ATOM 1077 O O . THR A 1 135 ? -43.273 2.253 34.825 1.00 53.75 135 THR A O 1
ATOM 1080 N N . SER A 1 136 ? -45.065 1.769 36.089 1.00 55.16 136 SER A N 1
ATOM 1081 C CA . SER A 1 136 ? -45.721 0.904 35.100 1.00 55.16 136 SER A CA 1
ATOM 1082 C C . SER A 1 136 ? -46.168 1.675 33.857 1.00 55.16 136 SER A C 1
ATOM 1084 O O . SER A 1 136 ? -45.962 1.195 32.744 1.00 55.16 136 SER A O 1
ATOM 1086 N N . GLU A 1 137 ? -46.689 2.893 34.030 1.00 55.25 137 GLU A N 1
ATOM 1087 C CA . GLU A 1 137 ? -47.046 3.779 32.912 1.00 55.25 137 GLU A CA 1
ATOM 1088 C C . GLU A 1 137 ? -45.801 4.241 32.148 1.00 55.25 137 GLU A C 1
ATOM 1090 O O . GLU A 1 137 ? -45.720 4.076 30.933 1.00 55.25 137 GLU A O 1
ATOM 1095 N N . THR A 1 138 ? -44.768 4.706 32.857 1.00 60.59 138 THR A N 1
ATOM 1096 C CA . THR A 1 138 ? -43.522 5.179 32.233 1.00 60.59 138 THR A CA 1
ATOM 1097 C C . THR A 1 138 ? -42.785 4.068 31.476 1.00 60.59 138 THR A C 1
ATOM 1099 O O . THR A 1 138 ? -42.183 4.315 30.430 1.00 60.59 138 THR A O 1
ATOM 1102 N N . LYS A 1 139 ? -42.845 2.821 31.968 1.00 58.62 139 LYS A N 1
ATOM 1103 C CA . LYS A 1 139 ? -42.269 1.654 31.285 1.00 58.62 139 LYS A CA 1
ATOM 1104 C C . LYS A 1 139 ? -43.003 1.341 29.980 1.00 58.62 139 LYS A C 1
ATOM 1106 O O . LYS A 1 139 ? -42.343 0.979 29.010 1.00 58.62 139 LYS A O 1
ATOM 1111 N N . ALA A 1 140 ? -44.327 1.486 29.950 1.00 60.44 140 ALA A N 1
ATOM 1112 C CA . ALA A 1 140 ? -45.113 1.263 28.741 1.00 60.44 140 ALA A CA 1
ATOM 1113 C C . ALA A 1 140 ? -44.742 2.279 27.650 1.00 60.44 140 ALA A C 1
ATOM 1115 O O . ALA A 1 140 ? -44.381 1.872 26.550 1.00 60.44 140 ALA A O 1
ATOM 1116 N N . THR A 1 141 ? -44.692 3.573 27.985 1.00 61.62 141 THR A N 1
ATOM 1117 C CA . THR A 1 141 ? -44.329 4.631 27.025 1.00 61.62 141 THR A CA 1
ATOM 1118 C C . THR A 1 141 ? -42.902 4.481 26.492 1.00 61.62 141 THR A C 1
ATOM 1120 O O . THR A 1 141 ? -42.643 4.710 25.312 1.00 61.62 141 THR A O 1
ATOM 1123 N N . LEU A 1 142 ? -41.950 4.076 27.340 1.00 56.56 142 LEU A N 1
ATOM 1124 C CA . LEU A 1 142 ? -40.563 3.893 26.909 1.00 56.56 142 LEU A CA 1
ATOM 1125 C C . LEU A 1 142 ? -40.397 2.682 25.979 1.00 56.56 142 LEU A C 1
ATOM 1127 O O . LEU A 1 142 ? -39.622 2.750 25.028 1.00 56.56 142 LEU A O 1
ATOM 1131 N N . LEU A 1 143 ? -41.118 1.587 26.235 1.00 66.31 143 LEU A N 1
ATOM 1132 C CA . LEU A 1 143 ? -41.117 0.421 25.347 1.00 66.31 143 LEU A CA 1
ATOM 1133 C C . LEU A 1 143 ? -41.746 0.750 23.989 1.00 66.31 143 LEU A C 1
ATOM 1135 O O . LEU A 1 143 ? -41.220 0.329 22.963 1.00 66.31 143 LEU A O 1
ATOM 1139 N N . GLU A 1 144 ? -42.802 1.560 23.983 1.00 63.97 144 GLU A N 1
ATOM 1140 C CA . GLU A 1 144 ? -43.447 2.050 22.764 1.00 63.97 144 GLU A CA 1
ATOM 1141 C C . GLU A 1 144 ? -42.483 2.906 21.924 1.00 63.97 144 GLU A C 1
ATOM 1143 O O . GLU A 1 144 ? -42.341 2.697 20.721 1.00 63.97 144 GLU A O 1
ATOM 1148 N N . LEU A 1 145 ? -41.719 3.797 22.570 1.00 59.16 145 LEU A N 1
ATOM 1149 C CA . LEU A 1 145 ? -40.676 4.593 21.912 1.00 59.16 145 LEU A CA 1
ATOM 1150 C C . LEU A 1 145 ? -39.554 3.734 21.317 1.00 59.16 145 LEU A C 1
ATOM 1152 O O . LEU A 1 145 ? -39.109 3.997 20.201 1.00 59.16 145 LEU A O 1
ATOM 1156 N N . ILE A 1 146 ? -39.098 2.705 22.037 1.00 66.56 146 ILE A N 1
ATOM 1157 C CA . ILE A 1 146 ? -38.060 1.789 21.542 1.00 66.56 146 ILE A CA 1
ATOM 1158 C C . ILE A 1 146 ? -38.561 1.022 20.316 1.00 66.56 146 ILE A C 1
ATOM 1160 O O . ILE A 1 146 ? -37.814 0.866 19.352 1.00 66.56 146 ILE A O 1
ATOM 1164 N N . GLN A 1 147 ? -39.821 0.589 20.320 1.00 62.78 147 GLN A N 1
ATOM 1165 C CA . GLN A 1 147 ? -40.406 -0.134 19.198 1.00 62.78 147 GLN A CA 1
ATOM 1166 C C . GLN A 1 147 ? -40.533 0.749 17.947 1.00 62.78 147 GLN A C 1
ATOM 1168 O O . GLN A 1 147 ? -40.137 0.322 16.865 1.00 62.78 147 GLN A O 1
ATOM 1173 N N . ILE A 1 148 ? -40.958 2.009 18.101 1.00 68.06 148 ILE A N 1
ATOM 1174 C CA . ILE A 1 148 ? -41.005 2.983 16.995 1.00 68.06 148 ILE A CA 1
ATOM 1175 C C . ILE A 1 148 ? -39.614 3.183 16.372 1.00 68.06 148 ILE A C 1
ATOM 1177 O O . ILE A 1 148 ? -39.484 3.277 15.153 1.00 68.06 148 ILE A O 1
ATOM 1181 N N . ME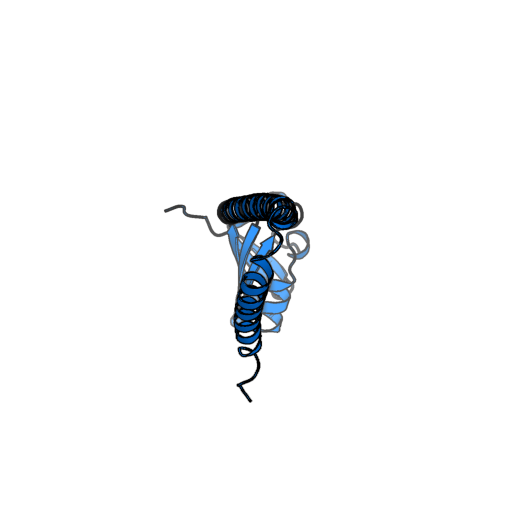T A 1 149 ? -38.561 3.225 17.193 1.00 59.00 149 MET A N 1
ATOM 1182 C CA . MET A 1 149 ? -37.190 3.377 16.698 1.00 59.00 149 MET A CA 1
ATOM 1183 C C . MET A 1 149 ? -36.672 2.113 15.997 1.00 59.00 149 MET A C 1
ATOM 1185 O O . MET A 1 149 ? -35.970 2.221 14.995 1.00 59.00 149 MET A O 1
ATOM 1189 N N . GLN A 1 150 ? -37.036 0.923 16.481 1.00 53.81 150 GLN A N 1
ATOM 1190 C CA . GLN A 1 150 ? -36.632 -0.351 15.874 1.00 53.81 150 GLN A CA 1
ATOM 1191 C C . GLN A 1 150 ? -37.356 -0.638 14.552 1.00 53.81 150 GLN A C 1
ATOM 1193 O O . GLN A 1 150 ? -36.763 -1.216 13.644 1.00 53.81 150 GLN A O 1
ATOM 1198 N N . GLU A 1 151 ? -38.607 -0.199 14.403 1.00 55.91 151 GLU A N 1
ATOM 1199 C CA . GLU A 1 151 ? -39.361 -0.334 13.151 1.00 55.91 151 GLU A CA 1
ATOM 1200 C C . GLU A 1 151 ? -38.816 0.581 12.035 1.00 55.91 151 GLU A C 1
ATOM 1202 O O . GLU A 1 151 ? -38.911 0.235 10.857 1.00 55.91 151 GLU A O 1
ATOM 1207 N N . GLN A 1 152 ? -38.163 1.701 12.376 1.00 49.22 152 GLN A N 1
ATOM 1208 C CA . GLN A 1 152 ? -37.508 2.580 11.394 1.00 49.22 152 GLN A CA 1
ATOM 1209 C C . GLN A 1 152 ? -36.161 2.046 10.880 1.00 49.22 152 GLN A C 1
ATOM 1211 O O . GLN A 1 152 ? -35.801 2.333 9.743 1.00 49.22 152 GLN A O 1
ATOM 1216 N N . GLU A 1 153 ? -35.446 1.219 11.647 1.00 48.44 153 GLU A N 1
ATOM 1217 C CA . GLU A 1 153 ? -34.220 0.549 11.172 1.00 48.44 153 GLU A CA 1
ATOM 1218 C C . GLU A 1 153 ? -34.513 -0.683 10.286 1.00 48.44 153 GLU A C 1
ATOM 1220 O O . GLU A 1 153 ? -33.612 -1.200 9.625 1.00 48.44 153 GLU A O 1
ATOM 1225 N N . GLY A 1 154 ? -35.770 -1.145 10.238 1.00 47.66 154 GLY A N 1
ATOM 1226 C CA . GLY A 1 154 ? -36.196 -2.319 9.469 1.00 47.66 154 GLY A CA 1
ATOM 1227 C C . GLY A 1 154 ? -36.732 -2.043 8.059 1.00 47.66 154 GLY A C 1
ATOM 1228 O O . GLY A 1 154 ? -36.883 -2.994 7.297 1.00 47.66 154 GLY A O 1
ATOM 1229 N N . ASN A 1 155 ? -37.010 -0.786 7.688 1.00 45.56 155 ASN A N 1
ATOM 1230 C CA . ASN A 1 155 ? -37.707 -0.466 6.430 1.00 45.56 155 ASN A CA 1
ATOM 1231 C C . ASN A 1 155 ? -36.849 0.236 5.358 1.00 45.56 155 ASN A C 1
ATOM 1233 O O . ASN A 1 155 ? -37.359 0.561 4.291 1.00 45.56 155 ASN A O 1
ATOM 1237 N N . ASP A 1 156 ? -35.542 0.392 5.588 1.00 46.31 156 ASP A N 1
ATOM 1238 C CA . ASP A 1 156 ? -34.594 0.897 4.576 1.00 46.31 156 ASP A CA 1
ATOM 1239 C C . ASP A 1 156 ? -33.926 -0.229 3.750 1.00 46.31 156 ASP A C 1
ATOM 1241 O O . ASP A 1 156 ? -33.014 0.026 2.958 1.00 46.31 156 ASP A O 1
ATOM 1245 N N . HIS A 1 157 ? -34.386 -1.483 3.886 1.00 44.62 157 HIS A N 1
ATOM 1246 C CA . HIS A 1 157 ? -33.831 -2.625 3.145 1.00 44.62 157 HIS A CA 1
ATOM 1247 C C . HIS A 1 157 ? -34.769 -3.391 2.204 1.00 44.62 157 HIS A C 1
ATOM 1249 O O . HIS A 1 157 ? -34.260 -4.243 1.486 1.00 44.62 157 HIS A O 1
ATOM 1255 N N . ASP A 1 158 ? -36.048 -3.030 2.064 1.00 46.38 158 ASP A N 1
ATOM 1256 C CA . ASP A 1 158 ? -36.927 -3.652 1.058 1.00 46.38 158 ASP A CA 1
ATOM 1257 C C . ASP A 1 158 ? -37.810 -2.626 0.323 1.00 46.38 158 ASP A C 1
ATOM 1259 O O . ASP A 1 158 ? -39.025 -2.588 0.483 1.00 46.38 158 ASP A O 1
ATOM 1263 N N . THR A 1 159 ? -37.222 -1.794 -0.549 1.00 41.22 159 THR A N 1
ATOM 1264 C CA . THR A 1 159 ? -37.893 -1.387 -1.805 1.00 41.22 159 THR A CA 1
ATOM 1265 C C . THR A 1 159 ? -36.889 -0.957 -2.879 1.00 41.22 159 THR A C 1
ATOM 1267 O O . THR A 1 159 ? -36.766 0.217 -3.220 1.00 41.22 159 THR A O 1
ATOM 1270 N N . GLN A 1 160 ? -36.185 -1.923 -3.473 1.00 43.47 160 GLN A N 1
ATOM 1271 C CA . GLN A 1 160 ? -35.805 -1.792 -4.883 1.00 43.47 160 GLN A CA 1
ATOM 1272 C C . GLN A 1 160 ? -35.643 -3.159 -5.553 1.00 43.47 160 GLN A C 1
ATOM 1274 O O . GLN A 1 160 ? -34.540 -3.572 -5.905 1.00 43.47 160 GLN A O 1
ATOM 1279 N N . ASN A 1 161 ? -36.776 -3.846 -5.726 1.00 36.78 161 ASN A N 1
ATOM 1280 C CA . ASN A 1 161 ? -37.090 -4.592 -6.945 1.00 36.78 161 ASN A CA 1
ATOM 1281 C C . ASN A 1 161 ? -38.606 -4.772 -7.086 1.00 36.78 161 ASN A C 1
ATOM 1283 O O . ASN A 1 161 ? -39.206 -5.338 -6.147 1.00 36.78 161 ASN A O 1
#